Protein AF-A0A327S864-F1 (afdb_monomer)

Radius of gyration: 19.73 Å; Cα contacts (8 Å, |Δi|>4): 48; chains: 1; bounding box: 51×35×43 Å

InterPro domains:
  IPR002560 Transposase IS204/IS1001/IS1096/IS1165, DDE domain [PF01610] (2-105)

pLDDT: mean 90.7, std 6.64, range [54.88, 97.38]

Solvent-accessible surface area (backbone atoms only — not comparable to full-atom values): 6408 Å² total; per-residue (Å²): 116,71,63,45,72,76,34,53,67,59,41,52,54,49,51,54,52,52,51,53,52,48,47,70,73,74,39,70,46,46,68,62,38,52,57,50,50,55,54,47,46,52,51,37,63,73,66,64,43,66,70,53,46,53,52,46,50,53,48,62,78,40,42,72,68,59,48,52,40,36,76,71,60,73,70,65,59,67,59,51,53,48,53,51,53,50,52,52,52,33,56,77,61,75,47,83,90,49,66,68,63,49,53,55,54,48,56,66,71,73,108

Secondary structure (DSSP, 8-state):
-HHHHH-HHHHHHHHHHHHHHHHHHH--SHHHHHHHHHHHHHHHHHH--HHHHHHHHHHHHTHHHHHTHHHH---THHHHHHHHHHHHHHHHTTS-S-HHHHHHHHHHHH-

Structure (mmCIF, N/CA/C/O backbone):
data_AF-A0A327S864-F1
#
_entry.id   AF-A0A327S864-F1
#
loop_
_atom_site.group_PDB
_atom_site.id
_atom_site.type_symbol
_atom_site.label_atom_id
_atom_site.label_alt_id
_atom_site.label_comp_id
_atom_site.label_asym_id
_atom_site.label_entity_id
_atom_site.label_seq_id
_atom_site.pdbx_PDB_ins_code
_atom_site.Cartn_x
_atom_site.Cartn_y
_atom_site.Cartn_z
_atom_site.occupancy
_atom_site.B_iso_or_equiv
_atom_site.auth_seq_id
_atom_site.auth_comp_id
_atom_site.auth_asym_id
_atom_site.auth_atom_id
_atom_site.pdbx_PDB_model_num
ATOM 1 N N . ASP A 1 1 ? -27.305 -0.606 -1.895 1.00 63.16 1 ASP A N 1
ATOM 2 C CA . ASP A 1 1 ? -28.050 -0.644 -0.618 1.00 63.16 1 ASP A CA 1
ATOM 3 C C . ASP A 1 1 ? -28.274 -2.057 -0.085 1.00 63.16 1 ASP A C 1
ATOM 5 O O . ASP A 1 1 ? -27.763 -2.349 0.986 1.00 63.16 1 ASP A O 1
ATOM 9 N N . LEU A 1 2 ? -28.867 -2.986 -0.849 1.00 83.31 2 LEU A N 1
ATOM 10 C CA . LEU A 1 2 ? -29.170 -4.347 -0.355 1.00 83.31 2 LEU A CA 1
ATOM 11 C C . LEU A 1 2 ? -27.950 -5.197 0.086 1.00 83.31 2 LEU A C 1
ATOM 13 O O . LEU A 1 2 ? -28.056 -6.040 0.974 1.00 83.31 2 LEU A O 1
ATOM 17 N N . LEU A 1 3 ? -26.786 -5.008 -0.551 1.00 90.94 3 LEU A N 1
ATOM 18 C CA . LEU A 1 3 ? -25.587 -5.827 -0.312 1.00 90.94 3 LEU A CA 1
ATOM 19 C C . LEU A 1 3 ? -25.032 -5.651 1.109 1.00 90.94 3 LEU A C 1
ATOM 21 O O . LEU A 1 3 ? -24.752 -6.630 1.789 1.00 90.94 3 LEU A O 1
ATOM 25 N N . PHE A 1 4 ? -24.866 -4.410 1.557 1.00 93.81 4 PHE A N 1
ATOM 26 C CA . PHE A 1 4 ? -24.267 -4.118 2.860 1.00 93.81 4 PHE A CA 1
ATOM 27 C C . PHE A 1 4 ? -25.235 -4.298 4.023 1.00 93.81 4 PHE A C 1
ATOM 29 O O . PHE A 1 4 ? -24.794 -4.564 5.136 1.00 93.81 4 PHE A O 1
ATOM 36 N N . GLU A 1 5 ? -26.537 -4.208 3.759 1.00 92.06 5 GLU A N 1
ATOM 37 C CA . GLU A 1 5 ? -27.565 -4.597 4.720 1.00 92.06 5 GLU A CA 1
ATOM 38 C C . GLU A 1 5 ? -27.529 -6.110 4.981 1.00 92.06 5 GLU A C 1
ATOM 40 O O . GLU A 1 5 ? -27.562 -6.549 6.128 1.00 92.06 5 GLU A O 1
ATOM 45 N N . ARG A 1 6 ? -27.381 -6.918 3.921 1.00 93.56 6 ARG A N 1
ATOM 46 C CA . ARG A 1 6 ? -27.321 -8.382 4.030 1.00 93.56 6 ARG A CA 1
ATOM 47 C C . ARG A 1 6 ? -25.963 -8.906 4.516 1.00 93.56 6 ARG A C 1
ATOM 49 O O . ARG A 1 6 ? -25.913 -9.966 5.131 1.00 93.56 6 ARG A O 1
ATOM 56 N N . TYR A 1 7 ? -24.877 -8.183 4.242 1.00 95.12 7 TYR A N 1
ATOM 57 C CA . TYR A 1 7 ? -23.508 -8.574 4.592 1.00 95.12 7 TYR A CA 1
ATOM 58 C C . TYR A 1 7 ? -22.779 -7.431 5.322 1.00 95.12 7 TYR A C 1
ATOM 60 O O . TYR A 1 7 ? -21.946 -6.739 4.722 1.00 95.12 7 TYR A O 1
ATOM 68 N N . PRO A 1 8 ? -23.062 -7.219 6.621 1.00 93.75 8 PRO A N 1
ATOM 69 C CA . PRO A 1 8 ? -22.473 -6.127 7.399 1.00 93.75 8 PRO A CA 1
ATOM 70 C C . PRO A 1 8 ? -20.945 -6.236 7.524 1.00 93.75 8 PRO A C 1
ATOM 72 O O . PRO A 1 8 ? -20.248 -5.223 7.470 1.00 93.75 8 PRO A O 1
ATOM 75 N N . ASP A 1 9 ? -20.402 -7.452 7.588 1.00 94.25 9 ASP A N 1
ATOM 76 C CA . ASP A 1 9 ? -18.952 -7.677 7.645 1.00 94.25 9 ASP A CA 1
ATOM 77 C C . ASP A 1 9 ? -18.251 -7.201 6.366 1.00 94.25 9 ASP A C 1
ATOM 79 O O . ASP A 1 9 ? -17.168 -6.614 6.412 1.00 94.25 9 ASP A O 1
ATOM 83 N N . LEU A 1 10 ? -18.894 -7.392 5.206 1.00 94.88 10 LEU A N 1
ATOM 84 C CA . LEU A 1 10 ? -18.378 -6.908 3.927 1.00 94.88 10 LEU A CA 1
ATOM 85 C C . LEU A 1 10 ? -18.369 -5.378 3.889 1.00 94.88 10 LEU A C 1
ATOM 87 O O . LEU A 1 10 ? -17.410 -4.784 3.396 1.00 94.88 10 LEU A O 1
ATOM 91 N N . LYS A 1 11 ? -19.404 -4.741 4.451 1.00 95.69 11 LYS A N 1
ATOM 92 C CA . LYS A 1 11 ? -19.444 -3.285 4.616 1.00 95.69 11 LYS A CA 1
ATOM 93 C C . LYS A 1 11 ? -18.282 -2.806 5.482 1.00 95.69 11 LYS A C 1
ATOM 95 O O . LYS A 1 11 ? -17.583 -1.874 5.103 1.00 95.69 11 LYS A O 1
ATOM 100 N N . GLN A 1 12 ? -18.041 -3.461 6.616 1.00 95.69 12 GLN A N 1
ATOM 101 C CA . GLN A 1 12 ? -16.955 -3.089 7.518 1.00 95.69 12 GLN A CA 1
ATOM 102 C C . GLN A 1 12 ? -15.581 -3.245 6.850 1.00 95.69 12 GLN A C 1
ATOM 104 O O . GLN A 1 12 ? -14.743 -2.350 6.951 1.00 95.69 12 GLN A O 1
ATOM 109 N N . ALA A 1 13 ? -15.355 -4.344 6.127 1.00 96.06 13 ALA A N 1
ATOM 110 C CA . ALA A 1 13 ? -14.132 -4.560 5.356 1.00 96.06 13 ALA A CA 1
ATOM 111 C C . ALA A 1 13 ? -13.942 -3.493 4.261 1.00 96.06 13 ALA A C 1
ATOM 113 O O . ALA A 1 13 ? -12.846 -2.946 4.107 1.00 96.06 13 ALA A O 1
ATOM 114 N N . TYR A 1 14 ? -15.011 -3.159 3.535 1.00 95.62 14 TYR A N 1
ATOM 115 C CA . TYR A 1 14 ? -15.004 -2.091 2.537 1.00 95.62 14 TYR A CA 1
ATOM 116 C C . TYR A 1 14 ? -14.653 -0.736 3.166 1.00 95.62 14 TYR A C 1
ATOM 118 O O . TYR A 1 14 ? -13.749 -0.051 2.688 1.00 95.62 14 TYR A O 1
ATOM 126 N N . ASP A 1 15 ? -15.296 -0.388 4.283 1.00 96.00 15 ASP A N 1
ATOM 127 C CA . ASP A 1 15 ? -15.063 0.862 5.005 1.00 96.00 15 ASP A CA 1
ATOM 128 C C . ASP A 1 15 ? -13.609 0.962 5.505 1.00 96.00 15 ASP A C 1
ATOM 130 O O . ASP A 1 15 ? -12.994 2.026 5.401 1.00 96.00 15 ASP A O 1
ATOM 134 N N . LEU A 1 16 ? -13.016 -0.136 5.991 1.00 97.38 16 LEU A N 1
ATOM 135 C CA . LEU A 1 16 ? -11.602 -0.183 6.389 1.00 97.38 16 LEU A CA 1
ATOM 136 C C . LEU A 1 16 ? -10.657 0.053 5.206 1.00 97.38 16 LEU A C 1
ATOM 138 O O . LEU A 1 16 ? -9.699 0.820 5.343 1.00 97.38 16 LEU A O 1
ATOM 142 N N . SER A 1 17 ? -10.924 -0.571 4.055 1.00 96.88 17 SER A N 1
ATOM 143 C CA . SER A 1 17 ? -10.133 -0.378 2.834 1.00 96.88 17 SER A CA 1
ATOM 144 C C . SER A 1 17 ? -10.229 1.062 2.335 1.00 96.88 17 SER A C 1
ATOM 146 O O . SER A 1 17 ? -9.212 1.715 2.110 1.00 96.88 17 SER A O 1
ATOM 148 N N . MET A 1 18 ? -11.449 1.594 2.227 1.00 97.19 18 MET A N 1
ATOM 149 C CA . MET A 1 18 ? -11.681 2.969 1.789 1.00 97.19 18 MET A CA 1
ATOM 150 C C . MET A 1 18 ? -11.078 3.982 2.755 1.00 97.19 18 MET A C 1
ATOM 152 O O . MET A 1 18 ? -10.561 5.013 2.324 1.00 97.19 18 MET A O 1
ATOM 156 N N . ASN A 1 19 ? -11.122 3.721 4.064 1.00 96.50 19 ASN A N 1
ATOM 157 C CA . ASN A 1 19 ? -10.491 4.597 5.041 1.00 96.50 19 ASN A CA 1
ATOM 158 C C . ASN A 1 19 ? -8.974 4.653 4.831 1.00 96.50 19 ASN A C 1
ATOM 160 O O . ASN A 1 19 ? -8.434 5.754 4.826 1.00 96.50 19 ASN A O 1
ATOM 164 N N . LEU A 1 20 ? -8.320 3.514 4.577 1.00 96.19 20 LEU A N 1
ATOM 165 C CA . LEU A 1 20 ? -6.888 3.472 4.277 1.00 96.19 20 LEU A CA 1
ATOM 166 C C . LEU A 1 20 ? -6.549 4.269 3.009 1.00 96.19 20 LEU A C 1
ATOM 168 O O . LEU A 1 20 ? -5.678 5.135 3.062 1.00 96.19 20 LEU A O 1
ATOM 172 N N . SER A 1 21 ? -7.271 4.055 1.903 1.00 94.62 21 SER A N 1
ATOM 173 C CA . SER A 1 21 ? -7.051 4.803 0.652 1.00 94.62 21 SER A CA 1
ATOM 174 C C . SER A 1 21 ? -7.192 6.312 0.857 1.00 94.62 21 SER A C 1
ATOM 176 O O . SER A 1 21 ? -6.317 7.087 0.469 1.00 94.62 21 SER A O 1
ATOM 178 N N . ASN A 1 22 ? -8.239 6.739 1.571 1.00 95.56 22 ASN A N 1
ATOM 179 C CA . ASN A 1 22 ? -8.460 8.152 1.878 1.00 95.56 22 ASN A CA 1
ATOM 180 C C . ASN A 1 22 ? -7.302 8.775 2.677 1.00 95.56 22 ASN A C 1
ATOM 182 O O . ASN A 1 22 ? -7.045 9.971 2.526 1.00 95.56 22 ASN A O 1
ATOM 186 N N . ILE A 1 23 ? -6.604 8.007 3.523 1.00 94.88 23 ILE A N 1
ATOM 187 C CA . ILE A 1 23 ? -5.438 8.514 4.258 1.00 94.88 23 ILE A CA 1
ATOM 188 C C . ILE A 1 23 ? -4.328 8.908 3.280 1.00 94.88 23 ILE A C 1
ATOM 190 O O . ILE A 1 23 ? -3.812 10.018 3.395 1.00 94.88 23 ILE A O 1
ATOM 194 N N . PHE A 1 24 ? -4.007 8.067 2.299 1.00 92.12 24 PHE A N 1
ATOM 195 C CA . PHE A 1 24 ? -2.940 8.334 1.325 1.00 92.12 24 PHE A CA 1
ATOM 196 C C . PHE A 1 24 ? -3.330 9.363 0.248 1.00 92.12 24 PHE A C 1
ATOM 198 O O . PHE A 1 24 ? -2.482 10.123 -0.234 1.00 92.12 24 PHE A O 1
ATOM 205 N N . GLU A 1 25 ? -4.609 9.432 -0.121 1.00 91.00 25 GLU A N 1
ATOM 206 C CA . GLU A 1 25 ? -5.100 10.373 -1.136 1.00 91.00 25 GLU A CA 1
ATOM 207 C C . GLU A 1 25 ? -5.275 11.794 -0.587 1.00 91.00 25 GLU A C 1
ATOM 209 O O . GLU A 1 25 ? -4.853 12.767 -1.219 1.00 91.00 25 GLU A O 1
ATOM 214 N N . LYS A 1 26 ? -5.887 11.927 0.597 1.00 90.62 26 LYS A N 1
ATOM 215 C CA . LYS A 1 26 ? -6.365 13.219 1.121 1.00 90.62 26 LYS A CA 1
ATOM 216 C C . LYS A 1 26 ? -5.475 13.830 2.196 1.00 90.62 26 LYS A C 1
ATOM 218 O O . LYS A 1 26 ? -5.789 14.912 2.685 1.00 90.62 26 LYS A O 1
ATOM 223 N N . THR A 1 27 ? -4.414 13.147 2.616 1.00 91.44 27 THR A N 1
ATOM 224 C CA . THR A 1 27 ? -3.482 13.677 3.619 1.00 91.44 27 THR A CA 1
ATOM 225 C C . THR A 1 27 ? -2.206 14.132 2.930 1.00 91.44 27 THR A C 1
ATOM 227 O O . THR A 1 27 ? -1.596 13.371 2.183 1.00 91.44 27 THR A O 1
ATOM 230 N N . THR A 1 28 ? -1.829 15.386 3.157 1.00 86.62 28 THR A N 1
ATOM 231 C CA . THR A 1 28 ? -0.650 16.018 2.548 1.00 86.62 28 THR A CA 1
ATOM 232 C C . THR A 1 28 ? 0.529 16.122 3.503 1.00 86.62 28 THR A C 1
ATOM 234 O O . THR A 1 28 ? 1.655 16.240 3.049 1.00 86.62 28 THR A O 1
ATOM 237 N N . ASP A 1 29 ? 0.279 16.070 4.808 1.00 90.38 29 ASP A N 1
ATOM 238 C CA . ASP A 1 29 ? 1.294 16.247 5.838 1.00 90.38 29 ASP A CA 1
ATOM 239 C C . ASP A 1 29 ? 1.554 14.937 6.592 1.00 90.38 29 ASP A C 1
ATOM 241 O O . ASP A 1 29 ? 0.635 14.180 6.928 1.00 90.38 29 ASP A O 1
ATOM 245 N N . LYS A 1 30 ? 2.836 14.682 6.859 1.00 92.00 30 LYS A N 1
ATOM 246 C CA . LYS A 1 30 ? 3.334 13.434 7.440 1.00 92.00 30 LYS A CA 1
ATOM 247 C C . LYS A 1 30 ? 2.850 13.199 8.867 1.00 92.00 30 LYS A C 1
ATOM 249 O O . LYS A 1 30 ? 2.538 12.059 9.216 1.00 92.00 30 LYS A O 1
ATOM 254 N N . VAL A 1 31 ? 2.746 14.249 9.681 1.00 92.62 31 VAL A N 1
ATOM 255 C CA . VAL A 1 31 ? 2.281 14.150 11.073 1.00 92.62 31 VAL A CA 1
ATOM 256 C C . VAL A 1 31 ? 0.801 13.783 11.098 1.00 92.62 31 VAL A C 1
ATOM 258 O O . VAL A 1 31 ? 0.396 12.857 11.808 1.00 92.62 31 VAL A O 1
ATOM 261 N N . TYR A 1 32 ? -0.009 14.432 10.259 1.00 93.12 32 TYR A N 1
ATOM 262 C CA . TYR A 1 32 ? -1.413 14.054 10.099 1.00 93.12 32 TYR A CA 1
ATOM 263 C C . TYR A 1 32 ? -1.570 12.649 9.498 1.00 93.12 32 TYR A C 1
ATOM 265 O O . TYR A 1 32 ? -2.487 11.924 9.894 1.00 93.12 32 TYR A O 1
ATOM 273 N N . GLY A 1 33 ? -0.679 12.235 8.591 1.00 92.88 33 GLY A N 1
ATOM 274 C CA . GLY A 1 33 ? -0.634 10.880 8.032 1.00 92.88 33 GLY A CA 1
ATOM 275 C C . GLY A 1 33 ? -0.417 9.821 9.112 1.00 92.88 33 GLY A C 1
ATOM 276 O O . GLY A 1 33 ? -1.214 8.888 9.227 1.00 92.88 33 GLY A O 1
ATOM 277 N N . LEU A 1 34 ? 0.588 10.022 9.970 1.00 92.94 34 LEU A N 1
ATOM 278 C CA . LEU A 1 34 ? 0.871 9.175 11.133 1.00 92.94 34 LEU A CA 1
ATOM 279 C C . LEU A 1 34 ? -0.336 9.080 12.074 1.00 92.94 34 LEU A C 1
ATOM 281 O O . LEU A 1 34 ? -0.783 7.982 12.404 1.00 92.94 34 LEU A O 1
ATOM 285 N N . ALA A 1 35 ? -0.912 10.218 12.468 1.00 94.44 35 ALA A N 1
ATOM 286 C CA . ALA A 1 35 ? -2.056 10.232 13.377 1.00 94.44 35 ALA A CA 1
ATOM 287 C C . ALA A 1 35 ? -3.277 9.497 12.792 1.00 94.44 35 ALA A C 1
ATOM 289 O O . ALA A 1 35 ? -3.994 8.788 13.502 1.00 94.44 35 ALA A O 1
ATOM 290 N N . ARG A 1 36 ? -3.529 9.642 11.486 1.00 95.44 36 ARG A N 1
ATOM 291 C CA . ARG A 1 36 ? -4.640 8.965 10.804 1.00 95.44 36 ARG A CA 1
ATOM 292 C C . ARG A 1 36 ? -4.404 7.465 10.655 1.00 95.44 36 ARG A C 1
ATOM 294 O O . ARG A 1 36 ? -5.338 6.702 10.898 1.00 95.44 36 ARG A O 1
ATOM 301 N N . LEU A 1 37 ? -3.184 7.042 10.320 1.00 95.69 37 LEU A N 1
ATOM 302 C CA . LEU A 1 37 ? -2.824 5.624 10.270 1.00 95.69 37 LEU A CA 1
ATOM 303 C C . LEU A 1 37 ? -2.957 4.973 11.652 1.00 95.69 37 LEU A C 1
ATOM 305 O O . LEU A 1 37 ? -3.563 3.912 11.756 1.00 95.69 37 LEU A O 1
ATOM 309 N N . ALA A 1 38 ? -2.514 5.630 12.729 1.00 94.50 38 ALA A N 1
ATOM 310 C CA . ALA A 1 38 ? -2.705 5.135 14.097 1.00 94.50 38 ALA A CA 1
ATOM 311 C C . ALA A 1 38 ? -4.191 4.889 14.433 1.00 94.50 38 ALA A C 1
ATOM 313 O O . ALA A 1 38 ? -4.554 3.845 14.977 1.00 94.50 38 ALA A O 1
ATOM 314 N N . ARG A 1 39 ? -5.081 5.811 14.040 1.00 96.12 39 ARG A N 1
ATOM 315 C CA . ARG A 1 39 ? -6.537 5.635 14.208 1.00 96.12 39 ARG A CA 1
ATOM 316 C C . ARG A 1 39 ? -7.089 4.503 13.343 1.00 96.12 39 ARG A C 1
ATOM 318 O O . ARG A 1 39 ? -8.017 3.818 13.766 1.00 96.12 39 ARG A O 1
ATOM 325 N N . TRP A 1 40 ? -6.547 4.306 12.145 1.00 97.38 40 TRP A N 1
ATOM 326 C CA . TRP A 1 40 ? -6.925 3.189 11.283 1.00 97.38 40 TRP A CA 1
ATOM 327 C C . TRP A 1 40 ? -6.502 1.837 11.876 1.00 97.38 40 TRP A C 1
ATOM 329 O O . TRP A 1 40 ? -7.321 0.922 11.910 1.00 97.38 40 TRP A O 1
ATOM 339 N N . HIS A 1 41 ? -5.294 1.729 12.438 1.00 96.25 41 HIS A N 1
ATOM 340 C CA . HIS A 1 41 ? -4.830 0.523 13.136 1.00 96.25 41 HIS A CA 1
ATOM 341 C C . HIS A 1 41 ? -5.757 0.123 14.284 1.00 96.25 41 HIS A C 1
ATOM 343 O O . HIS A 1 41 ? -6.104 -1.049 14.429 1.00 96.25 41 HIS A O 1
ATOM 349 N N . GLU A 1 42 ? -6.210 1.096 15.076 1.00 96.12 42 GLU A N 1
ATOM 350 C CA . GLU A 1 42 ? -7.174 0.846 16.148 1.00 96.12 42 GLU A CA 1
ATOM 351 C C . GLU A 1 42 ? -8.501 0.294 15.597 1.00 96.12 42 GLU A C 1
ATOM 353 O O . GLU A 1 42 ? -8.995 -0.723 16.084 1.00 96.12 42 GLU A O 1
ATOM 358 N N . LYS A 1 43 ? -9.034 0.883 14.517 1.00 96.38 43 LYS A N 1
ATOM 359 C CA . LYS A 1 43 ? -10.246 0.374 13.848 1.00 96.38 43 LYS A CA 1
ATOM 360 C C . LYS A 1 43 ? -10.069 -1.048 13.315 1.00 96.38 43 LYS A C 1
ATOM 362 O O . LYS A 1 43 ? -10.980 -1.862 13.444 1.00 96.38 43 LYS A O 1
ATOM 367 N N . VAL A 1 44 ? -8.911 -1.359 12.735 1.00 96.94 44 VAL A N 1
ATOM 368 C CA . VAL A 1 44 ? -8.586 -2.708 12.252 1.00 96.94 44 VAL A CA 1
ATOM 369 C C . VAL A 1 44 ? -8.563 -3.714 13.404 1.00 96.94 44 VAL A C 1
ATOM 371 O O . VAL A 1 44 ? -9.192 -4.770 13.299 1.00 96.94 44 VAL A O 1
ATOM 374 N N . ARG A 1 45 ? -7.918 -3.367 14.529 1.00 94.75 45 ARG A N 1
ATOM 375 C CA . ARG A 1 45 ? -7.892 -4.211 15.735 1.00 94.75 45 ARG A CA 1
ATOM 376 C C . ARG A 1 45 ? -9.303 -4.498 16.247 1.00 94.75 45 ARG A C 1
ATOM 378 O O . ARG A 1 45 ? -9.621 -5.647 16.555 1.00 94.75 45 ARG A O 1
ATOM 385 N N . GLN A 1 46 ? -10.158 -3.476 16.289 1.00 95.44 46 GLN A N 1
ATOM 386 C CA . GLN A 1 46 ? -11.549 -3.595 16.735 1.00 95.44 46 GLN A CA 1
ATOM 387 C C . GLN A 1 46 ? -12.412 -4.437 15.788 1.00 95.44 46 GLN A C 1
ATOM 389 O O . GLN A 1 46 ? -13.269 -5.184 16.254 1.00 95.44 46 GLN A O 1
ATOM 394 N N . ALA A 1 47 ? -12.165 -4.368 14.478 1.00 94.38 47 ALA A N 1
ATOM 395 C CA . ALA A 1 47 ? -12.902 -5.136 13.475 1.00 94.38 47 ALA A CA 1
ATOM 396 C C . ALA A 1 47 ? -12.562 -6.637 13.456 1.00 94.38 47 ALA A C 1
ATOM 398 O O . ALA A 1 47 ? -13.300 -7.425 12.878 1.00 94.38 47 ALA A O 1
ATOM 399 N N . ARG A 1 48 ? -11.448 -7.055 14.079 1.00 92.94 48 ARG A N 1
ATOM 400 C CA . ARG A 1 48 ? -11.035 -8.467 14.248 1.00 92.94 48 ARG A CA 1
ATOM 401 C C . ARG A 1 48 ? -10.853 -9.277 12.952 1.00 92.94 48 ARG A C 1
ATOM 403 O O . ARG A 1 48 ? -10.668 -10.492 13.010 1.00 92.94 48 ARG A O 1
ATOM 410 N N . PHE A 1 49 ? -10.787 -8.634 11.788 1.00 95.81 49 PHE A N 1
ATOM 411 C CA . PHE A 1 49 ? -10.446 -9.317 10.541 1.00 95.81 49 PHE A CA 1
ATOM 412 C C . PHE A 1 49 ? -8.971 -9.727 10.522 1.00 95.81 49 PHE A C 1
ATOM 414 O O . PHE A 1 49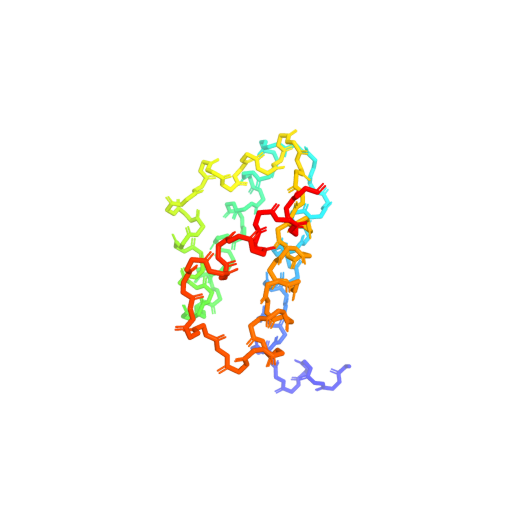 ? -8.073 -8.884 10.491 1.00 95.81 49 PHE A O 1
ATOM 421 N N . LYS A 1 50 ? -8.705 -11.037 10.456 1.00 95.38 50 LYS A N 1
ATOM 422 C CA . LYS A 1 50 ? -7.337 -11.580 10.389 1.00 95.38 50 LYS A CA 1
ATOM 423 C C . LYS A 1 50 ? -6.525 -10.983 9.232 1.00 95.38 50 LYS A C 1
ATOM 425 O O . LYS A 1 50 ? -5.381 -10.600 9.443 1.00 95.38 50 LYS A O 1
ATOM 430 N N . ALA A 1 51 ? -7.126 -10.855 8.046 1.00 94.94 51 ALA A N 1
ATOM 431 C CA . ALA A 1 51 ? -6.459 -10.302 6.866 1.00 94.94 51 ALA A CA 1
ATOM 432 C C . ALA A 1 51 ? -6.011 -8.844 7.074 1.00 94.94 51 ALA A C 1
ATOM 434 O O . ALA A 1 51 ? -4.854 -8.513 6.820 1.00 94.94 51 ALA A O 1
ATOM 435 N N . PHE A 1 52 ? -6.888 -7.988 7.608 1.00 96.38 52 PHE A N 1
ATOM 436 C CA . PHE A 1 52 ? -6.534 -6.599 7.904 1.00 96.38 52 PHE A CA 1
ATOM 437 C C . PHE A 1 52 ? -5.508 -6.495 9.033 1.00 96.38 52 PHE A C 1
ATOM 439 O O . PHE A 1 52 ? -4.602 -5.676 8.935 1.00 96.38 52 PHE A O 1
ATOM 446 N N . ASN A 1 53 ? -5.580 -7.347 10.061 1.00 95.75 53 ASN A N 1
ATOM 447 C CA . ASN A 1 53 ? -4.566 -7.387 11.120 1.00 95.75 53 ASN A CA 1
ATOM 448 C C . ASN A 1 53 ? -3.169 -7.729 10.573 1.00 95.75 53 ASN A C 1
ATOM 450 O O . ASN A 1 53 ? -2.179 -7.143 11.007 1.00 95.75 53 ASN A O 1
ATOM 454 N N . THR A 1 54 ? -3.072 -8.632 9.592 1.00 96.62 54 THR A N 1
ATOM 455 C CA . THR A 1 54 ? -1.803 -8.915 8.905 1.00 96.62 54 THR A CA 1
ATOM 456 C C . THR A 1 54 ? -1.275 -7.678 8.179 1.00 96.62 54 THR A C 1
ATOM 458 O O . THR A 1 54 ? -0.119 -7.318 8.376 1.00 96.62 54 THR A O 1
ATOM 461 N N . ILE A 1 55 ? -2.122 -6.990 7.405 1.00 94.31 55 ILE A N 1
ATOM 462 C CA . ILE A 1 55 ? -1.743 -5.763 6.680 1.00 94.31 55 ILE A CA 1
ATOM 463 C C . ILE A 1 55 ? -1.321 -4.660 7.659 1.00 94.31 55 ILE A C 1
ATOM 465 O O . ILE A 1 55 ? -0.286 -4.028 7.474 1.00 94.31 55 ILE A O 1
ATOM 469 N N . SER A 1 56 ? -2.097 -4.469 8.726 1.00 95.38 56 SER A N 1
ATOM 470 C CA . SER A 1 56 ? -1.808 -3.547 9.824 1.00 95.38 56 SER A CA 1
ATOM 471 C C . SER A 1 56 ? -0.412 -3.782 10.387 1.00 95.38 56 SER A C 1
ATOM 473 O O . SER A 1 56 ? 0.379 -2.849 10.466 1.00 95.38 56 SER A O 1
ATOM 475 N N . ARG A 1 57 ? -0.067 -5.036 10.689 1.00 95.50 57 ARG A N 1
ATOM 476 C CA . ARG A 1 57 ? 1.257 -5.387 11.208 1.00 95.50 57 ARG A CA 1
ATOM 477 C C . ARG A 1 57 ? 2.377 -5.135 10.196 1.00 95.50 57 ARG A C 1
ATOM 479 O O . ARG A 1 57 ? 3.459 -4.702 10.576 1.00 95.50 57 ARG A O 1
ATOM 486 N N . THR A 1 58 ? 2.138 -5.382 8.909 1.00 95.56 58 THR A N 1
ATOM 487 C CA . THR A 1 58 ? 3.107 -5.051 7.853 1.00 95.56 58 THR A CA 1
ATOM 488 C C . THR A 1 58 ? 3.354 -3.546 7.775 1.00 95.56 58 THR A C 1
ATOM 490 O O . THR A 1 58 ? 4.507 -3.129 7.695 1.00 95.56 58 THR A O 1
ATOM 493 N N . ILE A 1 59 ? 2.296 -2.733 7.838 1.00 93.88 59 ILE A N 1
ATOM 494 C CA . ILE A 1 59 ? 2.423 -1.271 7.868 1.00 93.88 59 ILE A CA 1
ATOM 495 C C . ILE A 1 59 ? 3.195 -0.836 9.116 1.00 93.88 59 ILE A C 1
ATOM 497 O O . ILE A 1 59 ? 4.101 -0.014 9.010 1.00 93.88 59 ILE A O 1
ATOM 501 N N . GLU A 1 60 ? 2.901 -1.442 10.270 1.00 92.94 60 GLU A N 1
ATOM 502 C CA . GLU A 1 60 ? 3.597 -1.158 11.524 1.00 92.94 60 GLU A CA 1
ATOM 503 C C . GLU A 1 60 ? 5.105 -1.410 11.433 1.00 92.94 60 GLU A C 1
ATOM 505 O O . GLU A 1 60 ? 5.910 -0.548 11.783 1.00 92.94 60 GLU A O 1
ATOM 510 N N . ASN A 1 61 ? 5.490 -2.560 10.880 1.00 94.94 61 ASN A N 1
ATOM 511 C CA . ASN A 1 61 ? 6.891 -2.950 10.717 1.00 94.94 61 ASN A CA 1
ATOM 512 C C . ASN A 1 61 ? 7.674 -2.036 9.758 1.00 94.94 61 ASN A C 1
ATOM 514 O O . ASN A 1 61 ? 8.897 -1.952 9.853 1.00 94.94 61 ASN A O 1
ATOM 518 N N . HIS A 1 62 ? 6.991 -1.365 8.828 1.00 93.00 62 HIS A N 1
ATOM 519 C CA . HIS A 1 62 ? 7.606 -0.520 7.800 1.00 93.00 62 HIS A CA 1
ATOM 520 C C . HIS A 1 62 ? 7.169 0.949 7.899 1.00 93.00 62 HIS A C 1
ATOM 522 O O . HIS A 1 62 ? 7.240 1.689 6.913 1.00 93.00 62 HIS A O 1
ATOM 528 N N . TYR A 1 63 ? 6.749 1.386 9.092 1.00 90.19 63 TYR A N 1
ATOM 529 C CA . TYR A 1 63 ? 6.114 2.688 9.316 1.00 90.19 63 TYR A CA 1
ATOM 530 C C . TYR A 1 63 ? 6.928 3.856 8.765 1.00 90.19 63 TYR A C 1
ATOM 532 O O . TYR A 1 63 ? 6.396 4.718 8.069 1.00 90.19 63 TYR A O 1
ATOM 540 N N . GLN A 1 64 ? 8.234 3.867 9.042 1.00 88.75 64 GLN A N 1
ATOM 541 C CA . GLN A 1 64 ? 9.126 4.948 8.630 1.00 88.75 64 GLN A CA 1
ATOM 542 C C . GLN A 1 64 ? 9.147 5.110 7.106 1.00 88.75 64 GLN A C 1
ATOM 544 O O . GLN A 1 64 ? 8.991 6.215 6.592 1.00 88.75 64 GLN A O 1
ATOM 549 N N . THR A 1 65 ? 9.308 4.003 6.379 1.00 90.12 65 THR A N 1
ATOM 550 C CA . THR A 1 65 ? 9.360 4.001 4.914 1.00 90.12 65 THR A CA 1
ATOM 551 C C . THR A 1 65 ? 8.014 4.388 4.312 1.00 90.12 65 THR A C 1
ATOM 553 O O . THR A 1 65 ? 7.974 5.155 3.355 1.00 90.12 65 THR A O 1
ATOM 556 N N . ILE A 1 66 ? 6.912 3.909 4.893 1.00 91.00 66 ILE A N 1
ATOM 557 C CA . ILE A 1 66 ? 5.557 4.232 4.434 1.00 91.00 66 ILE A CA 1
ATOM 558 C C . ILE A 1 66 ? 5.250 5.714 4.650 1.00 91.00 66 ILE A C 1
ATOM 560 O O . ILE A 1 66 ? 4.704 6.356 3.759 1.00 91.00 66 ILE A O 1
ATOM 564 N N . LEU A 1 67 ? 5.637 6.293 5.789 1.00 90.75 67 LEU A N 1
ATOM 565 C CA . LEU A 1 67 ? 5.400 7.711 6.056 1.00 90.75 67 LEU A CA 1
ATOM 566 C C . LEU A 1 67 ? 6.191 8.643 5.136 1.00 90.75 67 LEU A C 1
ATOM 568 O O . LEU A 1 67 ? 5.742 9.761 4.900 1.00 90.75 67 LEU A O 1
ATOM 572 N N . ASN A 1 68 ? 7.327 8.204 4.590 1.00 90.06 68 ASN A N 1
ATOM 573 C CA . ASN A 1 68 ? 8.075 8.994 3.606 1.00 90.06 68 ASN A CA 1
ATOM 574 C C . ASN A 1 68 ? 7.265 9.254 2.323 1.00 90.06 68 ASN A C 1
ATOM 576 O O . ASN A 1 68 ? 7.571 10.194 1.590 1.00 90.06 68 ASN A O 1
ATOM 580 N N . TYR A 1 69 ? 6.204 8.478 2.061 1.00 89.75 69 TYR A N 1
ATOM 581 C CA . TYR A 1 69 ? 5.248 8.801 1.004 1.00 89.75 69 TYR A CA 1
ATOM 582 C C . TYR A 1 69 ?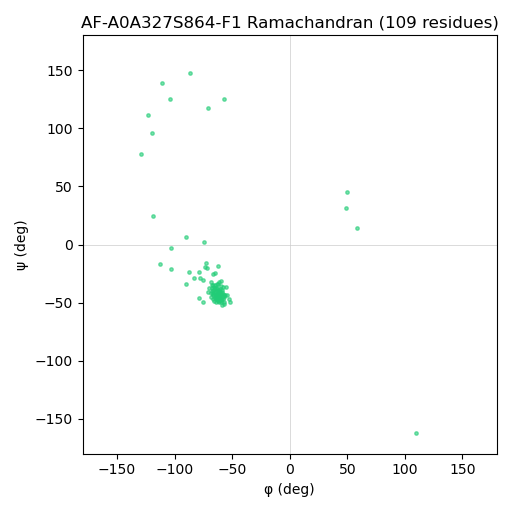 4.657 10.206 1.180 1.00 89.75 69 TYR A C 1
ATOM 584 O O . TYR A 1 69 ? 4.463 10.896 0.190 1.00 89.75 69 TYR A O 1
ATOM 592 N N . PHE A 1 70 ? 4.397 10.667 2.406 1.00 90.12 70 PHE A N 1
ATOM 593 C CA . PHE A 1 70 ? 3.780 11.981 2.619 1.00 90.12 70 PHE A CA 1
ATOM 594 C C . PHE A 1 70 ? 4.732 13.156 2.358 1.00 90.12 70 PHE A C 1
ATOM 596 O O . PHE A 1 70 ? 4.247 14.250 2.105 1.00 90.12 70 PHE A O 1
ATOM 603 N N . ASP A 1 71 ? 6.052 12.935 2.353 1.00 86.75 71 ASP A N 1
ATOM 604 C CA . ASP A 1 71 ? 7.033 13.996 2.086 1.00 86.75 71 ASP A CA 1
ATOM 605 C C . ASP A 1 71 ? 7.086 14.358 0.593 1.00 86.75 71 ASP A C 1
ATOM 607 O O . ASP A 1 71 ? 7.000 15.526 0.227 1.00 86.75 71 ASP A O 1
ATOM 611 N N . ASN A 1 72 ? 7.198 13.348 -0.279 1.00 81.56 72 ASN A N 1
ATOM 612 C CA . ASN A 1 72 ? 7.404 13.551 -1.723 1.00 81.56 72 ASN A CA 1
ATOM 613 C C . ASN A 1 72 ? 6.218 13.108 -2.590 1.00 81.56 72 ASN A C 1
ATOM 615 O O . ASN A 1 72 ? 6.148 13.457 -3.766 1.00 81.56 72 ASN A O 1
ATOM 619 N N . ARG A 1 73 ? 5.311 12.292 -2.040 1.00 80.25 73 ARG A N 1
ATOM 620 C CA . ARG A 1 73 ? 4.155 11.685 -2.728 1.00 80.25 73 ARG A CA 1
ATOM 621 C C . ARG A 1 73 ? 4.509 11.016 -4.056 1.00 80.25 73 ARG A C 1
ATOM 623 O O . ARG A 1 73 ? 3.690 10.970 -4.973 1.00 80.25 73 ARG A O 1
ATOM 630 N N . SER A 1 74 ? 5.726 10.479 -4.153 1.00 77.12 74 SER A N 1
ATOM 631 C CA . SER A 1 74 ? 6.178 9.745 -5.330 1.00 77.12 74 SER A CA 1
ATOM 632 C C . SER A 1 74 ? 5.226 8.585 -5.597 1.00 77.12 74 SER A C 1
ATOM 634 O O . SER A 1 74 ? 4.964 7.761 -4.720 1.00 77.12 74 SER A O 1
ATOM 636 N N . THR A 1 75 ? 4.691 8.533 -6.812 1.00 74.00 75 THR A N 1
ATOM 637 C CA . THR A 1 75 ? 3.757 7.483 -7.209 1.00 74.00 75 THR A CA 1
ATOM 638 C C . THR A 1 75 ? 4.519 6.264 -7.719 1.00 74.00 75 THR A C 1
ATOM 640 O O . THR A 1 75 ? 5.574 6.372 -8.344 1.00 74.00 75 THR A O 1
ATOM 643 N N . ASN A 1 76 ? 3.957 5.078 -7.497 1.00 81.06 76 ASN A N 1
ATOM 644 C CA . ASN A 1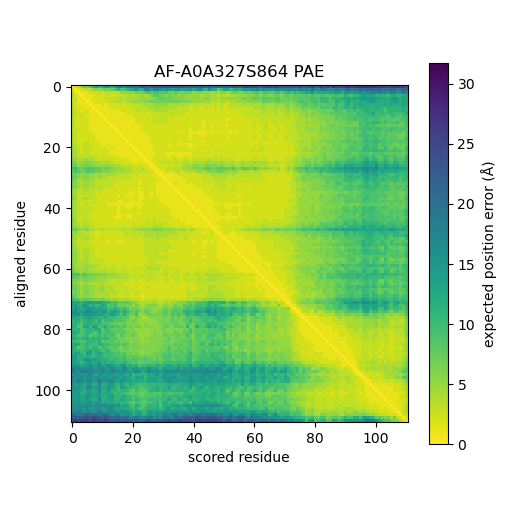 76 ? 4.499 3.824 -8.022 1.00 81.06 76 ASN A CA 1
ATOM 645 C C . ASN A 1 76 ? 4.247 3.652 -9.538 1.00 81.06 76 ASN A C 1
ATOM 647 O O . ASN A 1 76 ? 4.616 2.633 -10.117 1.00 81.06 76 ASN A O 1
ATOM 651 N N . ALA A 1 77 ? 3.631 4.641 -10.199 1.00 82.50 77 ALA A N 1
ATOM 652 C CA . ALA A 1 77 ? 3.157 4.543 -11.576 1.00 82.50 77 ALA A CA 1
ATOM 653 C C . ALA A 1 77 ? 4.286 4.225 -12.570 1.00 82.50 77 ALA A C 1
ATOM 655 O O . ALA A 1 77 ? 4.119 3.373 -13.441 1.00 82.50 77 ALA A O 1
ATOM 656 N N . SER A 1 78 ? 5.463 4.840 -12.414 1.00 83.75 78 SER A N 1
ATOM 657 C CA . SER A 1 78 ? 6.624 4.552 -13.270 1.00 83.75 78 SER A CA 1
ATOM 658 C C . SER A 1 78 ? 7.120 3.112 -13.105 1.00 83.75 78 SER A C 1
ATOM 660 O O . SER A 1 78 ? 7.430 2.445 -14.093 1.00 83.75 78 SER A O 1
ATOM 662 N N . ALA A 1 79 ? 7.144 2.598 -11.872 1.00 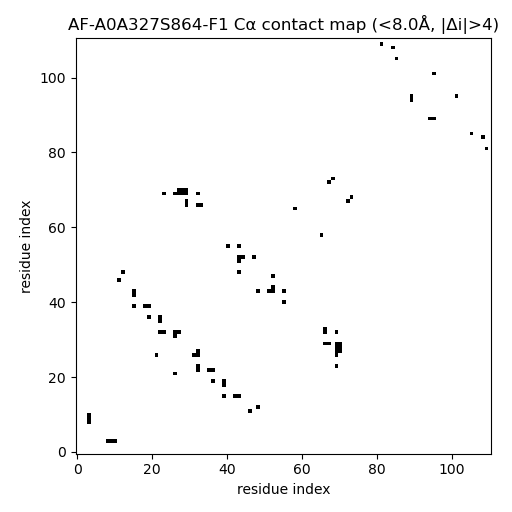86.75 79 ALA A N 1
ATOM 663 C CA . ALA A 1 79 ? 7.527 1.216 -11.599 1.00 86.75 79 ALA A CA 1
ATOM 664 C C . ALA A 1 79 ? 6.468 0.221 -12.107 1.00 86.75 79 ALA A C 1
ATOM 666 O O . ALA A 1 79 ? 6.813 -0.831 -12.643 1.00 86.75 79 ALA A O 1
ATOM 667 N N . GLU A 1 80 ? 5.180 0.550 -12.002 1.00 87.56 80 GLU A N 1
ATOM 668 C CA . GLU A 1 80 ? 4.078 -0.245 -12.556 1.00 87.56 80 GLU A CA 1
ATOM 669 C C . GLU A 1 80 ? 4.118 -0.297 -14.083 1.00 87.56 80 GLU A C 1
ATOM 671 O O . GLU A 1 80 ? 4.033 -1.384 -14.658 1.00 87.56 80 GLU A O 1
ATOM 676 N N . ALA A 1 81 ? 4.327 0.847 -14.738 1.00 88.56 81 ALA A N 1
ATOM 677 C CA . ALA A 1 81 ? 4.498 0.929 -16.184 1.00 88.56 81 ALA A CA 1
ATOM 678 C C . ALA A 1 81 ? 5.709 0.109 -16.649 1.00 88.56 81 ALA A C 1
ATOM 680 O O . ALA A 1 81 ? 5.623 -0.643 -17.624 1.00 88.56 81 ALA A O 1
ATOM 681 N N . PHE A 1 82 ? 6.825 0.185 -15.922 1.00 87.62 82 PHE A N 1
ATOM 682 C CA . PHE A 1 82 ? 8.006 -0.627 -16.200 1.00 87.62 82 PHE A CA 1
ATOM 683 C C . PHE A 1 82 ? 7.733 -2.128 -16.024 1.00 87.62 82 PHE A C 1
ATOM 685 O O . PHE A 1 82 ? 8.022 -2.925 -16.918 1.00 87.62 82 PHE A O 1
ATOM 692 N N . ASN A 1 83 ? 7.084 -2.523 -14.926 1.00 89.81 83 ASN A N 1
ATOM 693 C CA . ASN A 1 83 ? 6.674 -3.906 -14.685 1.00 89.81 83 ASN A CA 1
ATOM 694 C C . ASN A 1 83 ? 5.716 -4.425 -15.769 1.00 89.81 83 ASN A C 1
ATOM 696 O O . ASN A 1 83 ? 5.799 -5.595 -16.153 1.00 89.81 83 ASN A O 1
ATOM 700 N N . ALA A 1 84 ? 4.828 -3.577 -16.292 1.00 91.69 84 ALA A N 1
ATOM 701 C CA . ALA A 1 84 ? 3.943 -3.917 -17.402 1.00 91.69 84 ALA A CA 1
ATOM 702 C C . ALA A 1 84 ? 4.728 -4.155 -18.703 1.00 91.69 84 ALA A C 1
ATOM 704 O O . ALA A 1 84 ? 4.541 -5.196 -19.339 1.00 91.69 84 ALA A O 1
ATOM 705 N N . LYS A 1 85 ? 5.666 -3.261 -19.053 1.00 90.69 85 LYS A N 1
ATOM 706 C CA . LYS A 1 85 ? 6.571 -3.443 -20.205 1.00 90.69 85 LYS A CA 1
ATOM 707 C C . LYS A 1 85 ? 7.383 -4.736 -20.080 1.00 90.69 85 LYS A C 1
ATOM 709 O O . LYS A 1 85 ? 7.478 -5.501 -21.038 1.00 90.69 85 LYS A O 1
ATOM 714 N N . LEU A 1 86 ? 7.899 -5.030 -18.886 1.00 90.56 86 LEU A N 1
ATOM 715 C CA . LEU A 1 86 ? 8.637 -6.262 -18.608 1.00 90.56 86 LEU A CA 1
ATOM 716 C C . LEU A 1 86 ? 7.791 -7.524 -18.771 1.00 90.56 86 LEU A C 1
ATOM 718 O O . LEU A 1 86 ? 8.246 -8.503 -19.367 1.00 90.56 86 LEU A O 1
ATOM 722 N N . LYS A 1 87 ? 6.562 -7.519 -18.245 1.00 91.94 87 LYS A N 1
ATOM 723 C CA . LYS A 1 87 ? 5.622 -8.636 -18.403 1.00 91.94 87 LYS A CA 1
ATOM 724 C C . LYS A 1 87 ? 5.285 -8.865 -19.877 1.00 91.94 87 LYS A C 1
ATOM 726 O O . LYS A 1 87 ? 5.322 -10.012 -20.322 1.00 91.94 87 LYS A O 1
ATOM 731 N N . ALA A 1 88 ? 5.028 -7.798 -20.635 1.00 91.25 88 ALA A N 1
ATOM 732 C CA . ALA A 1 88 ? 4.771 -7.877 -22.071 1.00 91.25 88 ALA A CA 1
ATOM 733 C C . ALA A 1 88 ? 5.974 -8.458 -22.831 1.00 91.25 88 ALA A C 1
ATOM 735 O O . ALA A 1 88 ? 5.814 -9.389 -23.618 1.00 91.25 88 ALA A O 1
ATOM 736 N N . PHE A 1 89 ? 7.186 -7.983 -22.530 1.00 89.50 89 PHE A N 1
ATOM 737 C CA . PHE A 1 89 ? 8.417 -8.508 -23.115 1.00 89.50 89 PHE A CA 1
ATOM 738 C C . PHE A 1 89 ? 8.586 -10.006 -22.815 1.00 89.50 89 PHE A C 1
ATOM 740 O O . PHE A 1 89 ? 8.693 -10.811 -23.734 1.00 89.50 89 PHE A O 1
ATOM 747 N N . ARG A 1 90 ? 8.488 -10.430 -21.549 1.00 91.81 90 ARG A N 1
ATOM 748 C CA . ARG A 1 90 ? 8.564 -11.858 -21.179 1.00 91.81 90 ARG A CA 1
ATOM 749 C C . A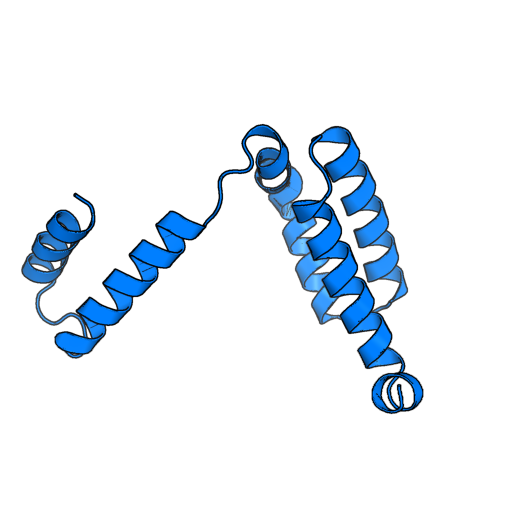RG A 1 90 ? 7.509 -12.721 -21.876 1.00 91.81 90 ARG A C 1
ATOM 751 O O . ARG A 1 90 ? 7.795 -13.868 -22.212 1.00 91.81 90 ARG A O 1
ATOM 758 N N . SER A 1 91 ? 6.300 -12.192 -22.070 1.00 92.19 91 SER A N 1
ATOM 759 C CA . SER A 1 91 ? 5.208 -12.893 -22.750 1.00 92.19 91 SER A CA 1
ATOM 760 C C . SER A 1 91 ? 5.534 -13.161 -24.223 1.00 92.19 91 SER A C 1
ATOM 762 O O . SER A 1 91 ? 5.393 -14.299 -24.672 1.00 92.19 91 SER A O 1
ATOM 764 N N . GLN A 1 92 ? 6.068 -12.166 -24.942 1.00 88.06 92 GLN A N 1
ATOM 765 C CA . GLN A 1 92 ? 6.460 -12.307 -26.352 1.00 88.06 92 GLN A CA 1
ATOM 766 C C . GLN A 1 92 ? 7.509 -13.408 -26.561 1.00 88.06 92 GLN A C 1
ATOM 768 O O . GLN A 1 92 ? 7.411 -14.189 -27.504 1.00 88.06 92 GLN A O 1
ATOM 773 N N . PHE A 1 93 ? 8.475 -13.522 -25.647 1.00 86.44 93 PHE A N 1
ATOM 774 C CA . PHE A 1 93 ? 9.550 -14.518 -25.727 1.00 86.44 93 PHE A CA 1
ATOM 775 C C . PHE A 1 93 ? 9.219 -15.847 -25.027 1.00 86.44 93 PHE A C 1
ATOM 777 O O . PHE A 1 93 ? 10.071 -16.734 -24.951 1.00 86.44 93 PHE A O 1
ATOM 784 N N . ARG A 1 94 ? 7.975 -16.013 -24.543 1.00 87.12 94 ARG A N 1
ATOM 785 C CA . ARG A 1 94 ? 7.499 -17.194 -23.798 1.00 87.12 94 ARG A CA 1
ATOM 786 C C . ARG A 1 94 ? 8.440 -17.576 -22.649 1.00 87.12 94 ARG A C 1
ATOM 788 O O . ARG A 1 94 ? 8.775 -18.745 -22.460 1.00 87.12 94 ARG A O 1
ATOM 795 N N . GLY A 1 95 ? 8.871 -16.570 -21.892 1.00 87.00 95 GLY A N 1
ATOM 796 C CA . GLY A 1 95 ? 9.835 -16.705 -20.805 1.00 87.00 95 GLY A CA 1
ATOM 797 C C . GLY A 1 95 ? 11.191 -16.080 -21.128 1.00 87.00 95 GLY A C 1
ATOM 798 O O . GLY A 1 95 ? 11.314 -15.232 -22.008 1.00 87.00 95 GLY A O 1
ATOM 799 N N . VAL A 1 96 ? 12.207 -16.476 -20.364 1.00 88.44 96 VAL A N 1
ATOM 800 C CA . VAL A 1 96 ? 13.580 -15.969 -20.484 1.00 88.44 96 VAL A CA 1
ATOM 801 C C . VAL A 1 96 ? 14.483 -17.149 -20.813 1.00 88.44 96 VAL A C 1
ATOM 803 O O . VAL A 1 96 ? 14.864 -17.905 -19.927 1.00 88.44 96 VAL A O 1
ATOM 806 N N . ARG A 1 97 ? 14.765 -17.347 -22.105 1.00 86.06 97 ARG A N 1
ATOM 807 C CA . ARG A 1 97 ? 15.616 -18.452 -22.586 1.00 86.06 97 ARG A CA 1
ATOM 808 C C . ARG A 1 97 ? 17.092 -18.071 -22.669 1.00 86.06 97 ARG A C 1
ATOM 810 O O . ARG A 1 97 ? 17.946 -18.911 -22.430 1.00 86.06 97 ARG A O 1
ATOM 817 N N . ASN A 1 98 ? 17.378 -16.812 -22.997 1.00 90.69 98 ASN A N 1
ATOM 818 C CA . ASN A 1 98 ? 18.725 -16.254 -23.044 1.00 90.69 98 ASN A CA 1
ATOM 819 C C . ASN A 1 98 ? 18.776 -15.035 -22.115 1.00 90.69 98 ASN A C 1
ATOM 821 O O . ASN A 1 98 ? 18.125 -14.022 -22.378 1.00 90.69 98 ASN A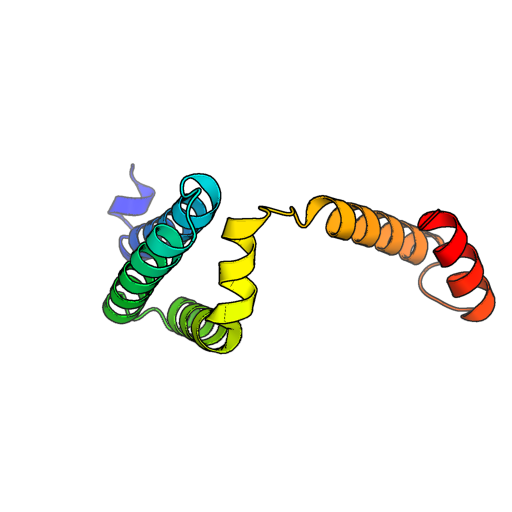 O 1
ATOM 825 N N . ILE A 1 99 ? 19.513 -15.170 -21.011 1.00 90.75 99 ILE A N 1
ATOM 826 C CA . ILE A 1 99 ? 19.610 -14.150 -19.961 1.00 90.75 99 ILE A CA 1
ATOM 827 C C . ILE A 1 99 ? 20.348 -12.913 -20.475 1.00 90.75 99 ILE A C 1
ATOM 829 O O . ILE A 1 99 ? 19.904 -11.799 -20.222 1.00 90.75 99 ILE A O 1
ATOM 833 N N . GLU A 1 100 ? 21.423 -13.094 -21.239 1.00 93.19 100 GLU A N 1
ATOM 834 C CA . GLU A 1 100 ? 22.226 -11.996 -21.780 1.00 93.19 100 GLU A CA 1
ATOM 835 C C . GLU A 1 100 ? 21.403 -11.129 -22.742 1.00 93.19 100 GLU A C 1
ATOM 837 O O . GLU A 1 100 ? 21.320 -9.912 -22.577 1.00 93.19 100 GLU A O 1
ATOM 842 N N . PHE A 1 101 ? 20.670 -11.760 -23.665 1.00 89.06 101 PHE A N 1
ATOM 843 C CA . PHE A 1 101 ? 19.741 -11.060 -24.557 1.00 89.06 101 PHE A CA 1
ATOM 844 C C . PHE A 1 101 ? 18.598 -10.378 -23.793 1.00 89.06 101 PHE A C 1
ATOM 846 O O . PHE A 1 101 ? 18.193 -9.263 -24.128 1.00 89.06 101 PHE A O 1
ATOM 853 N N . PHE A 1 102 ? 18.069 -11.036 -22.758 1.00 90.06 102 PHE A N 1
ATOM 854 C CA . PHE A 1 102 ? 17.012 -10.474 -21.923 1.00 90.06 102 PHE A CA 1
ATOM 855 C C . PHE A 1 102 ? 17.484 -9.212 -21.199 1.00 90.06 102 PHE A C 1
ATOM 857 O O . PHE A 1 102 ? 16.787 -8.204 -21.269 1.00 90.06 102 PHE A O 1
ATOM 864 N N . LEU A 1 103 ? 18.667 -9.243 -20.575 1.00 91.31 103 LEU A N 1
ATOM 865 C CA . LEU A 1 103 ? 19.275 -8.096 -19.895 1.00 91.31 103 LEU A CA 1
ATOM 866 C C . LEU A 1 103 ? 19.624 -6.966 -20.872 1.00 91.31 103 LEU A C 1
ATOM 868 O O . LEU A 1 103 ? 19.336 -5.806 -20.578 1.00 91.31 103 LEU A O 1
ATOM 872 N N 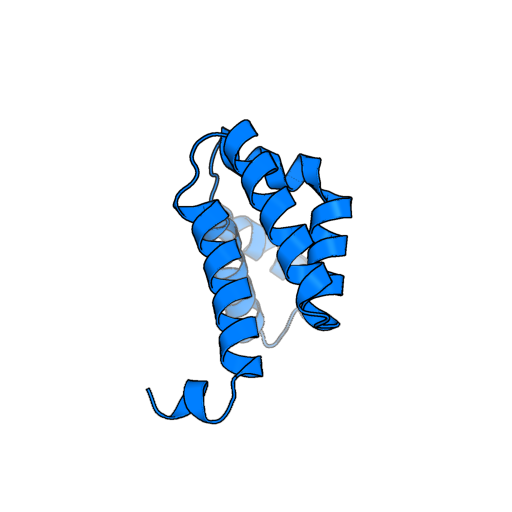. TYR A 1 104 ? 20.155 -7.298 -22.053 1.00 91.19 104 TYR A N 1
ATOM 873 C CA . TYR A 1 104 ? 20.394 -6.326 -23.122 1.00 91.19 104 TYR A CA 1
ATOM 874 C C . TYR A 1 104 ? 19.103 -5.599 -23.518 1.00 91.19 104 TYR A C 1
ATOM 876 O O . TYR A 1 104 ? 19.058 -4.376 -23.546 1.00 91.19 104 TYR A O 1
ATOM 884 N N . ARG A 1 105 ? 18.008 -6.323 -23.770 1.00 87.88 105 ARG A N 1
ATOM 885 C CA . ARG A 1 105 ? 16.720 -5.703 -24.124 1.00 87.88 105 ARG A CA 1
ATOM 886 C C . ARG A 1 105 ? 16.086 -4.940 -22.966 1.00 87.88 105 ARG A C 1
ATOM 888 O O . ARG A 1 105 ? 15.420 -3.938 -23.201 1.00 87.88 105 ARG A O 1
ATOM 895 N N . LEU A 1 106 ? 16.294 -5.399 -21.736 1.00 88.75 106 LEU A N 1
ATOM 896 C CA . LEU A 1 106 ? 15.847 -4.728 -20.519 1.00 88.75 106 LEU A CA 1
ATOM 897 C C . LEU A 1 106 ? 16.459 -3.334 -20.377 1.00 88.75 106 LEU A C 1
ATOM 899 O O . LEU A 1 106 ? 15.730 -2.388 -20.086 1.00 88.75 106 LEU A O 1
ATOM 903 N N . SER A 1 107 ? 17.767 -3.199 -20.623 1.00 88.94 107 SER A N 1
ATOM 904 C CA . SER A 1 107 ? 18.448 -1.900 -20.549 1.00 88.94 107 SER A CA 1
ATOM 905 C C . SER A 1 107 ? 17.910 -0.911 -21.586 1.00 88.94 107 SER A C 1
ATOM 907 O O . SER A 1 107 ? 17.755 0.265 -21.278 1.00 88.94 107 SER A O 1
ATOM 909 N N . GLN A 1 108 ? 17.518 -1.396 -22.770 1.00 85.50 108 GLN A N 1
ATOM 910 C CA . GLN A 1 108 ? 16.891 -0.577 -23.816 1.00 85.50 108 GLN A CA 1
ATOM 911 C C . GLN A 1 108 ? 15.448 -0.150 -23.494 1.00 85.50 108 GLN A C 1
ATOM 913 O O . GLN A 1 108 ? 14.941 0.774 -24.112 1.00 85.50 108 GLN A O 1
ATOM 918 N N . ILE A 1 109 ? 14.755 -0.835 -22.576 1.00 80.06 109 ILE A N 1
ATOM 919 C CA . ILE A 1 109 ? 13.381 -0.493 -22.151 1.00 80.06 109 ILE A CA 1
ATOM 920 C C . ILE A 1 109 ? 13.384 0.536 -21.006 1.00 80.06 109 ILE A C 1
ATOM 922 O O . ILE A 1 109 ? 12.372 1.205 -20.779 1.00 80.06 109 ILE A O 1
ATOM 926 N N . TYR A 1 110 ? 14.489 0.59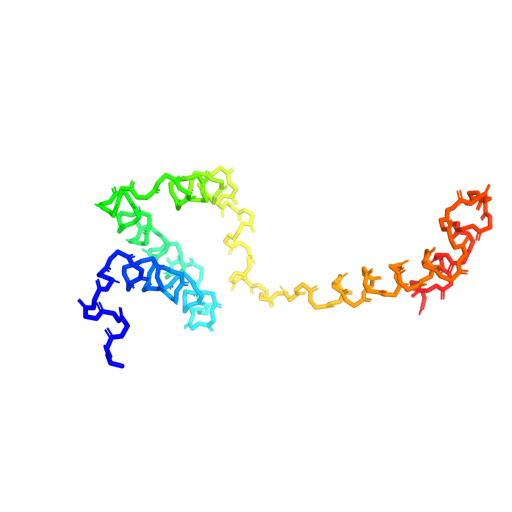4 -20.257 1.00 68.19 110 TYR A N 1
ATOM 927 C CA . TYR A 1 110 ? 14.694 1.508 -19.135 1.00 68.19 110 TYR A CA 1
ATOM 928 C C . TYR A 1 110 ? 15.173 2.903 -19.574 1.00 68.19 110 TYR A C 1
ATOM 930 O O . TYR A 1 110 ? 14.883 3.870 -18.872 1.00 68.19 110 TYR A O 1
ATOM 938 N N . ALA A 1 111 ? 15.890 2.991 -20.702 1.00 54.88 111 ALA A N 1
ATOM 939 C CA . ALA A 1 111 ? 16.240 4.247 -21.375 1.00 54.88 111 ALA A CA 1
ATOM 940 C C . ALA A 1 111 ? 15.010 4.906 -22.024 1.00 54.88 111 ALA A C 1
ATOM 942 O O . ALA A 1 111 ? 14.962 6.155 -22.019 1.00 54.88 111 ALA A O 1
#

Sequence (111 aa):
DLLFERYPDLKQAYDLSMNLSNIFEKTTDKVYGLARLARWHEKVRQARFKAFNTISRTIENHYQTILNYFDNRSTNASAEAFNAKLKAFRSQFRGVRNIEFFLYRLSQIYA

Organism: NCBI:txid188932

Foldseek 3Di:
DVPCVVPVLVVLVVVLVVLLVCLLVVDQDLVSSVVSL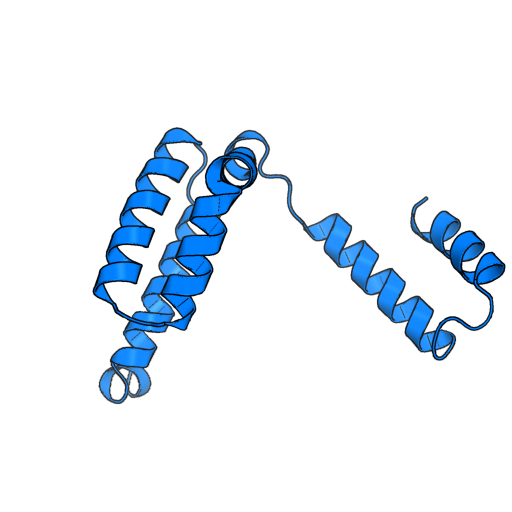VVSLVSLVVSPDPVSPVVNVVCVVCVVVVSVCNVPVDDCVVVVVLVVVLVVVCVVVVHPPDPVVSVVVSVVSVD

Mean predicted aligned error: 6.2 Å

Nearest PDB structures (foldseek):
  7v2c-assembly1_k  TM=3.779E-01  e=8.682E+00  Sus scrofa